Protein AF-A0A3M0GGE7-F1 (afdb_monomer_lite)

Radius of gyration: 24.26 Å; chains: 1; bounding box: 62×68×58 Å

pLDDT: mean 72.98, std 16.54, range [37.0, 95.44]

Secondary structure (DSSP, 8-state):
-------------------------S--------TT-SS-PPP---HHHHHHTT-B-PPPSGGGT--B------EESSSB--EEEB-SSB--EE--EESSSB-----B-SSB------EESSS-B----B--TTSB-EEE--EESTT--EEEEE--TTSSEEE--EETTS--EEEEE--

Sequence (179 aa):
MIKIFMMVNMFLICSAVKAQTYIETETDEEQAVDASSSNGSPLSVNQIDLINLGFDLSPNPINQTLVGNKIFLTQIGEGNLLAVATQTNASEINLRQNGNENFANLQYRAKTAYTDIEQNGNRNTVFDLVNRPQLDVSLELQQNGDGLNFQRIGANNLTKSLKFNQGASTPTLIVRSVN

Structure (mmCIF, N/CA/C/O backbone):
data_AF-A0A3M0GGE7-F1
#
_entry.id   AF-A0A3M0GGE7-F1
#
loop_
_atom_site.group_PDB
_atom_site.id
_atom_site.type_symbol
_atom_site.label_atom_id
_atom_site.label_alt_id
_atom_site.label_comp_id
_atom_site.label_asym_id
_atom_site.label_entity_id
_atom_site.label_seq_id
_atom_site.pdbx_PDB_ins_code
_atom_site.Cartn_x
_atom_site.Cartn_y
_atom_site.Cartn_z
_atom_site.occupancy
_atom_site.B_iso_or_equiv
_atom_site.auth_seq_id
_atom_site.auth_comp_id
_atom_site.auth_asym_id
_atom_site.auth_atom_id
_atom_site.pdbx_PDB_model_num
ATOM 1 N N . MET A 1 1 ? 37.855 -36.056 -45.123 1.00 44.50 1 MET A N 1
ATOM 2 C CA . MET A 1 1 ? 38.720 -36.435 -43.984 1.00 44.50 1 MET A CA 1
ATOM 3 C C . MET A 1 1 ? 39.953 -35.541 -44.001 1.00 44.50 1 MET A C 1
ATOM 5 O O . MET A 1 1 ? 40.799 -35.775 -44.845 1.00 44.50 1 MET A O 1
ATOM 9 N N . ILE A 1 2 ? 40.025 -34.519 -43.139 1.00 40.97 2 ILE A N 1
ATOM 10 C CA . ILE A 1 2 ? 41.257 -33.867 -42.639 1.00 40.97 2 ILE A CA 1
ATOM 11 C C . ILE A 1 2 ? 40.837 -32.777 -41.632 1.00 40.97 2 ILE A C 1
ATOM 13 O O . ILE A 1 2 ? 39.990 -31.951 -41.946 1.00 40.97 2 ILE A O 1
ATOM 17 N N . LYS A 1 3 ? 41.395 -32.870 -40.416 1.00 40.59 3 LYS A N 1
ATOM 18 C CA . LYS A 1 3 ? 41.720 -31.814 -39.430 1.00 40.59 3 LYS A CA 1
ATOM 19 C C . LYS A 1 3 ? 40.893 -30.513 -39.552 1.00 40.59 3 LYS A C 1
ATOM 21 O O . LYS A 1 3 ? 41.135 -29.717 -40.447 1.00 40.59 3 LYS A O 1
ATOM 26 N N . ILE A 1 4 ? 39.900 -30.249 -38.696 1.00 51.59 4 ILE A N 1
ATOM 27 C CA . ILE A 1 4 ? 40.077 -29.880 -37.271 1.00 51.59 4 ILE A CA 1
ATOM 28 C C . ILE A 1 4 ? 41.296 -28.967 -37.098 1.00 51.59 4 ILE A C 1
ATOM 30 O O . ILE A 1 4 ? 42.426 -29.444 -37.016 1.00 51.59 4 ILE A O 1
ATOM 34 N N . PHE A 1 5 ? 41.045 -27.662 -37.016 1.00 45.53 5 PHE A N 1
ATOM 35 C CA . PHE A 1 5 ? 42.046 -26.647 -36.713 1.00 45.53 5 PHE A CA 1
ATOM 36 C C . PHE A 1 5 ? 41.522 -25.762 -35.575 1.00 45.53 5 PHE A C 1
ATOM 38 O O . PHE A 1 5 ? 40.455 -25.173 -35.709 1.00 45.53 5 PHE A O 1
ATOM 45 N N . MET A 1 6 ? 42.257 -25.770 -34.457 1.00 42.72 6 MET A N 1
ATOM 46 C CA . MET A 1 6 ? 42.438 -24.700 -33.455 1.00 42.72 6 MET A CA 1
ATOM 47 C C . MET A 1 6 ? 41.302 -23.649 -33.402 1.00 42.72 6 MET A C 1
ATOM 49 O O . MET A 1 6 ? 41.198 -22.811 -34.289 1.00 42.72 6 MET A O 1
ATOM 53 N N . MET A 1 7 ? 40.384 -23.630 -32.424 1.00 46.94 7 MET A N 1
ATOM 54 C CA . MET A 1 7 ? 40.573 -23.662 -30.957 1.00 46.94 7 MET A CA 1
ATOM 55 C C . MET A 1 7 ? 41.668 -22.693 -30.476 1.00 46.94 7 MET A C 1
ATOM 57 O O . MET A 1 7 ? 42.786 -22.730 -30.970 1.00 46.94 7 MET A O 1
ATOM 61 N N . VAL A 1 8 ? 41.350 -21.896 -29.448 1.00 50.84 8 VAL A N 1
ATOM 62 C CA . VAL A 1 8 ? 42.151 -20.777 -28.903 1.00 50.84 8 VAL A CA 1
ATOM 63 C C . VAL A 1 8 ? 42.144 -19.514 -29.775 1.00 50.84 8 VAL A C 1
ATOM 65 O O . VAL A 1 8 ? 43.076 -19.239 -30.521 1.00 50.84 8 VAL A O 1
ATOM 68 N N . ASN A 1 9 ? 41.128 -18.670 -29.566 1.00 42.16 9 ASN A N 1
ATOM 69 C CA . ASN A 1 9 ? 41.342 -17.217 -29.521 1.00 42.16 9 ASN A CA 1
ATOM 70 C C . ASN A 1 9 ? 40.368 -16.522 -28.545 1.00 42.16 9 ASN A C 1
ATOM 72 O O . ASN A 1 9 ? 39.696 -15.547 -28.863 1.00 42.16 9 ASN A O 1
ATOM 76 N N . MET A 1 10 ? 40.253 -17.084 -27.336 1.00 50.25 10 MET A N 1
ATOM 77 C CA . MET A 1 10 ? 39.522 -16.486 -26.215 1.00 50.25 10 MET A CA 1
ATOM 78 C C . MET A 1 10 ? 40.494 -15.608 -25.416 1.00 50.25 10 MET A C 1
ATOM 80 O O . MET A 1 10 ? 40.970 -16.018 -24.360 1.00 50.25 10 MET A O 1
ATOM 84 N N . PHE A 1 11 ? 40.842 -14.429 -25.940 1.00 43.81 11 PHE A N 1
ATOM 85 C CA . PHE A 1 11 ? 41.723 -13.495 -25.236 1.00 43.81 11 PHE A CA 1
ATOM 86 C C . PHE A 1 11 ? 41.309 -12.029 -25.437 1.00 43.81 11 PHE A C 1
ATOM 88 O O . PHE A 1 11 ? 41.323 -11.511 -26.546 1.00 43.81 11 PHE A O 1
ATOM 95 N N . LEU A 1 12 ? 40.970 -11.384 -24.316 1.00 52.28 12 LEU A N 1
ATOM 96 C CA . LEU A 1 12 ? 40.948 -9.936 -24.075 1.00 52.28 12 LEU A CA 1
ATOM 97 C C . LEU A 1 12 ? 40.336 -9.017 -25.155 1.00 52.28 12 LEU A C 1
ATOM 99 O O . LEU A 1 12 ? 41.046 -8.393 -25.938 1.00 52.28 12 LEU A O 1
ATOM 103 N N . ILE A 1 13 ? 39.039 -8.732 -25.004 1.00 50.72 13 ILE A N 1
ATOM 104 C CA . ILE A 1 13 ? 38.532 -7.362 -25.198 1.00 50.72 13 ILE A CA 1
ATOM 105 C C . ILE A 1 13 ? 37.925 -6.886 -23.873 1.00 50.72 13 ILE A C 1
ATOM 107 O O . ILE A 1 13 ? 36.711 -6.854 -23.690 1.00 50.72 13 ILE A O 1
ATOM 111 N N . CYS A 1 14 ? 38.787 -6.520 -22.921 1.00 50.09 14 CYS A N 1
ATOM 112 C CA . CYS A 1 14 ? 38.356 -5.710 -21.785 1.00 50.09 14 CYS A CA 1
ATOM 113 C C . CYS A 1 14 ? 38.080 -4.290 -22.289 1.00 50.09 14 CYS A C 1
ATOM 115 O O . CYS A 1 14 ? 39.000 -3.481 -22.413 1.00 50.09 14 CYS A O 1
ATOM 117 N N . SER A 1 15 ? 36.816 -3.979 -22.571 1.00 51.78 15 SER A N 1
ATOM 118 C CA . SER A 1 15 ? 36.361 -2.603 -22.761 1.00 51.78 15 SER A CA 1
ATOM 119 C C . SER A 1 15 ? 36.529 -1.842 -21.444 1.00 51.78 15 SER A C 1
ATOM 121 O O . SER A 1 15 ? 35.666 -1.897 -20.567 1.00 51.78 15 SER A O 1
ATOM 123 N N . ALA A 1 16 ? 37.672 -1.173 -21.284 1.00 55.66 16 ALA A N 1
ATOM 124 C CA . ALA A 1 16 ? 37.976 -0.363 -20.114 1.00 55.66 16 ALA A CA 1
ATOM 125 C C . ALA A 1 16 ? 37.010 0.829 -20.046 1.00 55.66 16 ALA A C 1
ATOM 127 O O . ALA A 1 16 ? 37.228 1.858 -20.690 1.00 55.66 16 ALA A O 1
ATOM 128 N N . VAL A 1 17 ? 35.928 0.672 -19.278 1.00 50.28 17 VAL A N 1
ATOM 129 C CA . VAL A 1 17 ? 34.950 1.731 -19.024 1.00 50.28 17 VAL A CA 1
ATOM 130 C C . VAL A 1 17 ? 35.659 2.862 -18.288 1.00 50.28 17 VAL A C 1
ATOM 132 O O . VAL A 1 17 ? 35.941 2.771 -17.093 1.00 50.28 17 VAL A O 1
ATOM 135 N N . LYS A 1 18 ? 35.967 3.940 -19.011 1.00 51.66 18 LYS A N 1
ATOM 136 C CA . LYS A 1 18 ? 36.426 5.185 -18.402 1.00 51.66 18 LYS A CA 1
ATOM 137 C C . LYS A 1 18 ? 35.242 5.835 -17.700 1.00 51.66 18 LYS A C 1
ATOM 139 O O . LYS A 1 18 ? 34.469 6.547 -18.332 1.00 51.66 18 LYS A O 1
ATOM 144 N N . ALA A 1 19 ? 35.123 5.605 -16.396 1.00 45.59 19 ALA A N 1
ATOM 145 C CA . ALA A 1 19 ? 34.314 6.462 -15.546 1.00 45.59 19 ALA A CA 1
ATOM 146 C C . ALA A 1 19 ? 34.871 7.892 -15.644 1.00 45.59 19 ALA A C 1
ATOM 148 O O . ALA A 1 19 ? 35.986 8.164 -15.196 1.00 45.59 19 ALA A O 1
ATOM 149 N N . GLN A 1 20 ? 34.121 8.789 -16.282 1.00 43.66 20 GLN A N 1
ATOM 150 C CA . GLN A 1 20 ? 34.377 10.220 -16.214 1.00 43.66 20 GLN A CA 1
ATOM 151 C C . GLN A 1 20 ? 33.587 10.768 -15.031 1.00 43.66 20 GLN A C 1
ATOM 153 O O . GLN A 1 20 ? 32.363 10.847 -15.088 1.00 43.66 20 GLN A O 1
ATOM 158 N N . THR A 1 21 ? 34.284 11.147 -13.962 1.00 46.09 21 THR A N 1
ATOM 159 C CA . THR A 1 21 ? 33.690 12.006 -12.937 1.00 46.09 21 THR A CA 1
ATOM 160 C C . THR A 1 21 ? 33.475 13.377 -13.564 1.00 46.09 21 THR A C 1
ATOM 162 O O . THR A 1 21 ? 34.444 14.059 -13.902 1.00 46.09 21 THR A O 1
ATOM 165 N N . TYR A 1 22 ? 32.215 13.758 -13.757 1.00 47.62 22 TYR A N 1
ATOM 166 C CA . TYR A 1 22 ? 31.858 15.129 -14.101 1.00 47.62 22 TYR A CA 1
ATOM 167 C C . TYR A 1 22 ? 32.243 16.046 -12.933 1.00 47.62 22 TYR A C 1
ATOM 169 O O . TYR A 1 22 ? 32.034 15.692 -11.773 1.00 47.62 22 TYR A O 1
ATOM 177 N N . ILE A 1 23 ? 32.841 17.195 -13.241 1.00 50.47 23 ILE A N 1
ATOM 178 C CA . ILE A 1 23 ? 33.086 18.262 -12.272 1.00 50.47 23 ILE A CA 1
ATOM 179 C C . ILE A 1 23 ? 32.094 19.361 -12.622 1.00 50.47 23 ILE A C 1
ATOM 181 O O . ILE A 1 23 ? 32.175 19.923 -13.714 1.00 50.47 23 ILE A O 1
ATOM 185 N N . GLU A 1 24 ? 31.172 19.650 -11.710 1.00 47.75 24 GLU A N 1
ATOM 186 C CA . GLU A 1 24 ? 30.269 20.7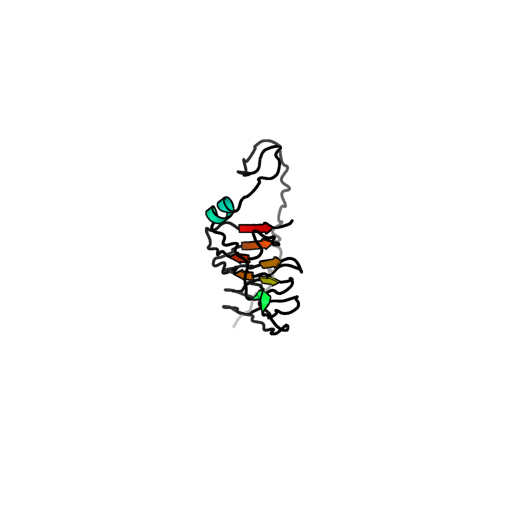88 -11.842 1.00 47.75 24 GLU A CA 1
ATOM 187 C C . GLU A 1 24 ? 31.074 22.089 -11.774 1.00 47.75 24 GLU A C 1
ATOM 189 O O . GLU A 1 24 ? 31.716 22.404 -10.772 1.00 47.75 24 GLU A O 1
ATOM 194 N N . THR A 1 25 ? 31.039 22.855 -12.861 1.00 44.81 25 THR A N 1
ATOM 195 C CA . THR A 1 25 ? 31.285 24.295 -12.820 1.00 44.81 25 THR A CA 1
ATOM 196 C C . THR A 1 25 ? 29.946 24.988 -12.610 1.00 44.81 25 THR A C 1
ATOM 198 O O . THR A 1 25 ? 29.079 24.890 -13.477 1.00 44.81 25 THR A O 1
ATOM 201 N N . GLU A 1 26 ? 29.782 25.683 -11.484 1.00 55.03 26 GLU A N 1
ATOM 202 C CA . GLU A 1 26 ? 28.573 26.449 -11.155 1.00 55.03 26 GLU A CA 1
ATOM 203 C C . GLU A 1 26 ? 28.349 27.630 -12.122 1.00 55.03 26 GLU A C 1
ATOM 205 O O . GLU A 1 26 ? 28.741 28.755 -11.831 1.00 55.03 26 GLU A O 1
ATOM 210 N N . THR A 1 27 ? 27.698 27.377 -13.260 1.00 49.94 27 THR A N 1
ATOM 211 C CA . THR A 1 27 ? 26.854 28.338 -13.999 1.00 49.94 27 THR A CA 1
ATOM 212 C C . THR A 1 27 ? 26.025 27.582 -15.035 1.00 49.94 27 THR A C 1
ATOM 214 O O . THR A 1 27 ? 26.537 27.251 -16.101 1.00 49.94 27 THR A O 1
ATOM 217 N N . ASP A 1 28 ? 24.771 27.290 -14.699 1.00 41.44 28 ASP A N 1
ATOM 218 C CA . ASP A 1 28 ? 23.587 27.758 -15.438 1.00 41.44 28 ASP A CA 1
ATOM 219 C C . ASP A 1 28 ? 22.328 27.267 -14.699 1.00 41.44 28 ASP A C 1
ATOM 221 O O . ASP A 1 28 ? 22.185 26.082 -14.401 1.00 41.44 28 ASP A O 1
ATOM 225 N N . GLU A 1 29 ? 21.418 28.183 -14.351 1.00 51.25 29 GLU A N 1
ATOM 226 C CA . GLU A 1 29 ? 20.179 27.842 -13.641 1.00 51.25 29 GLU A CA 1
ATOM 227 C C . GLU A 1 29 ? 19.167 27.195 -14.601 1.00 51.25 29 GLU A C 1
ATOM 229 O O . GLU A 1 29 ? 18.346 27.879 -15.218 1.00 51.25 29 GLU A O 1
ATOM 234 N N . GLU A 1 30 ? 19.179 25.862 -14.706 1.00 42.06 30 GLU A N 1
ATOM 235 C CA . GLU A 1 30 ? 18.036 25.138 -15.268 1.00 42.06 30 GLU A CA 1
ATOM 236 C C . GLU A 1 30 ? 16.834 25.328 -14.330 1.00 42.06 30 GLU A C 1
ATOM 238 O O . GLU A 1 30 ? 16.713 24.676 -13.290 1.00 42.06 30 GLU A O 1
ATOM 243 N N . GLN A 1 31 ? 15.946 26.263 -14.686 1.00 42.62 31 GLN A N 1
ATOM 244 C CA . GLN A 1 31 ? 14.721 26.521 -13.935 1.00 42.62 31 GLN A CA 1
ATOM 245 C C . GLN A 1 31 ? 13.776 25.321 -14.016 1.00 42.62 31 GLN A C 1
ATOM 247 O O . GLN A 1 31 ? 12.869 25.256 -14.850 1.00 42.62 31 GLN A O 1
ATOM 252 N N . ALA A 1 32 ? 13.930 24.406 -13.061 1.00 37.00 32 ALA A N 1
ATOM 253 C CA . ALA A 1 32 ? 12.814 23.614 -12.586 1.00 37.00 32 ALA A CA 1
ATOM 254 C C . ALA A 1 32 ? 11.651 24.571 -12.281 1.00 37.00 32 ALA A C 1
ATOM 256 O O . ALA A 1 32 ? 11.810 25.533 -11.525 1.00 37.00 32 ALA A O 1
ATOM 257 N N . VAL A 1 33 ? 10.474 24.307 -12.857 1.00 42.78 33 VAL A N 1
ATOM 258 C CA . VAL A 1 33 ? 9.243 25.032 -12.513 1.00 42.78 33 VAL A CA 1
ATOM 259 C C . VAL A 1 33 ? 8.772 24.534 -11.147 1.00 42.78 33 VAL A C 1
ATOM 261 O O . VAL A 1 33 ? 7.812 23.773 -11.019 1.00 42.78 33 VAL A O 1
ATOM 264 N N . ASP A 1 34 ? 9.505 24.940 -10.114 1.00 38.22 34 ASP A N 1
ATOM 265 C CA . ASP A 1 34 ? 9.126 24.745 -8.730 1.00 38.22 34 ASP A CA 1
ATOM 266 C C . ASP A 1 34 ? 7.917 25.635 -8.433 1.00 38.22 34 ASP A C 1
ATOM 268 O O . ASP A 1 34 ? 8.030 26.835 -8.170 1.00 38.22 34 ASP A O 1
ATOM 272 N N . ALA A 1 35 ? 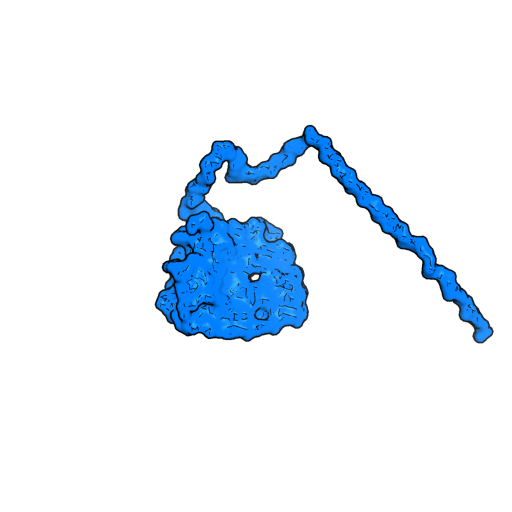6.738 25.011 -8.438 1.00 47.50 35 ALA A N 1
ATOM 273 C CA . ALA A 1 35 ? 5.473 25.603 -8.018 1.00 47.50 35 ALA A CA 1
ATOM 274 C C . ALA A 1 35 ? 5.413 25.891 -6.495 1.00 47.50 35 ALA A C 1
ATOM 276 O O . ALA A 1 35 ? 4.338 25.903 -5.893 1.00 47.50 35 ALA A O 1
ATOM 277 N N . SER A 1 36 ? 6.561 26.098 -5.848 1.00 47.44 36 SER A N 1
ATOM 278 C CA . SER A 1 36 ? 6.727 26.588 -4.481 1.00 47.44 36 SER A CA 1
ATOM 279 C C . SER A 1 36 ? 7.996 27.436 -4.272 1.00 47.44 36 SER A C 1
ATOM 281 O O . SER A 1 36 ? 8.323 27.720 -3.119 1.00 47.44 36 SER A O 1
ATOM 283 N N . SER A 1 37 ? 8.654 27.944 -5.331 1.00 56.22 37 SER A N 1
ATOM 284 C CA . SER A 1 37 ? 9.777 28.889 -5.176 1.00 56.22 37 SER A CA 1
ATOM 285 C C . SER A 1 37 ? 9.312 30.277 -4.707 1.00 56.22 37 SER A C 1
ATOM 287 O O . SER A 1 37 ? 9.103 31.228 -5.460 1.00 56.22 37 SER A O 1
ATOM 289 N N . SER A 1 38 ? 9.139 30.377 -3.395 1.00 41.22 38 SER A N 1
ATOM 290 C CA . SER A 1 38 ? 9.166 31.606 -2.614 1.00 41.22 38 SER A CA 1
ATOM 291 C C . SER A 1 38 ? 9.724 31.263 -1.231 1.00 41.22 38 SER A C 1
ATOM 293 O O . SER A 1 38 ? 9.668 30.109 -0.808 1.00 41.22 38 SER A O 1
ATOM 295 N N . ASN A 1 39 ? 10.234 32.250 -0.488 1.00 54.00 39 ASN A N 1
ATOM 296 C CA . ASN A 1 39 ? 10.636 32.068 0.917 1.00 54.00 39 ASN A CA 1
ATOM 297 C C . ASN A 1 39 ? 9.382 31.972 1.811 1.00 54.00 39 ASN A C 1
ATOM 299 O O . ASN A 1 39 ? 9.097 32.861 2.614 1.00 54.00 39 ASN A O 1
ATOM 303 N N . GLY A 1 40 ? 8.561 30.953 1.554 1.00 41.12 40 GLY A N 1
ATOM 304 C CA . GLY A 1 40 ? 7.116 31.020 1.711 1.00 41.12 40 GLY A CA 1
ATOM 305 C C . GLY A 1 40 ? 6.544 29.984 2.665 1.00 41.12 40 GLY A C 1
ATOM 306 O O . GLY A 1 40 ? 6.979 28.836 2.736 1.00 41.12 40 GLY A O 1
ATOM 307 N N . SER A 1 41 ? 5.512 30.405 3.391 1.00 44.03 41 SER A N 1
ATOM 308 C CA . SER A 1 41 ? 4.642 29.499 4.138 1.00 44.03 41 SER A CA 1
ATOM 309 C C . SER A 1 41 ? 4.006 28.472 3.188 1.00 44.03 41 SER A C 1
ATOM 311 O O . SER A 1 41 ? 3.679 28.836 2.057 1.00 44.03 41 SER A O 1
ATOM 313 N N . PRO A 1 42 ? 3.799 27.212 3.620 1.00 54.03 42 PRO A N 1
ATOM 314 C CA . PRO A 1 42 ? 3.253 26.171 2.755 1.00 54.03 42 PRO A CA 1
ATOM 315 C C . PRO A 1 42 ? 1.906 26.593 2.160 1.00 54.03 42 PRO A C 1
ATOM 317 O O . PRO A 1 42 ? 1.031 27.084 2.878 1.00 54.03 42 PRO A O 1
ATOM 320 N N . LEU A 1 43 ? 1.744 26.382 0.849 1.00 56.75 43 LEU A N 1
ATOM 321 C CA . LEU A 1 43 ? 0.506 26.684 0.135 1.00 56.75 43 LEU A CA 1
ATOM 322 C C . LEU A 1 43 ? -0.676 25.985 0.816 1.00 56.75 43 LEU A C 1
ATOM 324 O O . LEU A 1 43 ? -0.692 24.763 0.974 1.00 56.75 43 LEU A O 1
ATOM 328 N N . SER A 1 44 ? -1.680 26.771 1.207 1.00 62.50 44 SER A N 1
ATOM 329 C CA . SER A 1 44 ? -2.904 26.280 1.842 1.00 62.50 44 SER A CA 1
ATOM 330 C C . SER A 1 44 ? -3.832 25.642 0.802 1.00 62.50 44 SER A C 1
ATOM 332 O O . SER A 1 44 ? -4.886 26.198 0.489 1.00 62.50 44 SER A O 1
ATOM 334 N N . VAL A 1 45 ? -3.430 24.477 0.282 1.00 65.62 45 VAL A N 1
ATOM 335 C CA . VAL A 1 45 ? -4.219 23.659 -0.650 1.00 65.62 45 VAL A CA 1
ATOM 336 C C . VAL A 1 45 ? -5.606 23.424 -0.059 1.00 65.62 45 VAL A C 1
ATOM 338 O O . VAL A 1 45 ? -5.759 22.761 0.971 1.00 65.62 45 VAL A O 1
ATOM 341 N N . ASN A 1 46 ? -6.618 23.994 -0.703 1.00 71.44 46 ASN A N 1
ATOM 342 C CA . ASN A 1 46 ? -8.002 23.892 -0.277 1.00 71.44 46 ASN A CA 1
ATOM 343 C C . ASN A 1 46 ? -8.741 22.800 -1.076 1.00 71.44 46 ASN A C 1
ATOM 345 O O . ASN A 1 46 ? -8.214 22.205 -2.017 1.00 71.44 46 ASN A O 1
ATOM 349 N N . GLN A 1 47 ? -9.982 22.506 -0.684 1.00 71.81 47 GLN A N 1
ATOM 350 C CA . GLN A 1 47 ? -10.767 21.435 -1.300 1.00 71.81 47 GLN A CA 1
ATOM 351 C C . GLN A 1 47 ? -11.073 21.683 -2.789 1.00 71.81 47 GLN A C 1
ATOM 353 O O . GLN A 1 47 ? -11.123 20.729 -3.560 1.00 71.81 47 GLN A O 1
ATOM 358 N N . ILE A 1 48 ? -11.239 22.942 -3.204 1.00 75.56 48 ILE A N 1
ATOM 359 C CA . ILE A 1 48 ? -11.498 23.329 -4.598 1.00 75.56 48 ILE A CA 1
ATOM 360 C C . ILE A 1 48 ? -10.253 23.069 -5.460 1.00 75.56 48 ILE A C 1
ATO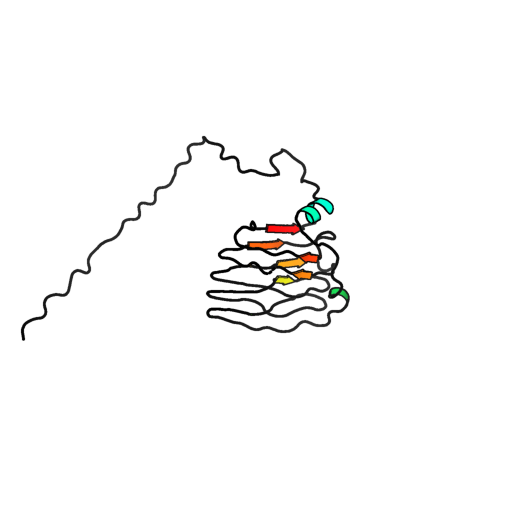M 362 O O . ILE A 1 48 ? -10.387 22.596 -6.584 1.00 75.56 48 ILE A O 1
ATOM 366 N N . ASP A 1 49 ? -9.047 23.289 -4.930 1.00 79.44 49 ASP A N 1
ATOM 367 C CA . ASP A 1 49 ? -7.792 23.071 -5.666 1.00 79.44 49 ASP A CA 1
ATOM 368 C C . ASP A 1 49 ? -7.593 21.584 -6.001 1.00 79.44 49 ASP A C 1
ATOM 370 O O . ASP A 1 49 ? -7.281 21.227 -7.135 1.00 79.44 49 ASP A O 1
ATOM 374 N N . LEU A 1 50 ? -7.842 20.699 -5.029 1.00 78.19 50 LEU A N 1
ATOM 375 C CA . LEU A 1 50 ? -7.788 19.246 -5.228 1.00 78.19 50 LEU A CA 1
ATOM 376 C C . LEU A 1 50 ? -8.902 18.750 -6.165 1.00 78.19 50 LEU A C 1
ATOM 378 O O . LEU A 1 50 ? -8.660 17.870 -6.988 1.00 78.19 50 LEU A O 1
ATOM 382 N N . ILE A 1 51 ? -10.100 19.339 -6.101 1.00 75.12 51 ILE A N 1
ATOM 383 C CA . ILE A 1 51 ? -11.187 19.043 -7.049 1.00 75.12 51 ILE A CA 1
ATOM 384 C C . ILE A 1 51 ? -10.801 19.468 -8.476 1.00 75.12 51 ILE A C 1
ATOM 386 O O . ILE A 1 51 ? -11.017 18.705 -9.415 1.00 75.12 51 ILE A O 1
ATOM 390 N N . ASN A 1 52 ? -10.156 20.627 -8.647 1.00 78.69 52 ASN A N 1
ATOM 391 C CA . ASN A 1 52 ? -9.649 21.095 -9.943 1.00 78.69 52 ASN A CA 1
ATOM 392 C C . ASN A 1 52 ? -8.505 20.216 -10.493 1.00 78.69 52 ASN A C 1
ATOM 394 O O . ASN A 1 52 ? -8.315 20.154 -11.705 1.00 78.69 52 ASN A O 1
ATOM 398 N N . LEU A 1 53 ? -7.777 19.508 -9.621 1.00 75.00 53 LEU A N 1
ATOM 399 C CA . LEU A 1 53 ? -6.799 18.471 -9.981 1.00 75.00 53 LEU A CA 1
ATOM 400 C C . LEU A 1 53 ? -7.423 17.072 -10.187 1.00 75.00 53 LEU A C 1
ATOM 402 O O . LEU A 1 53 ? -6.707 16.136 -10.539 1.00 75.00 53 LEU A O 1
ATOM 406 N N . GLY A 1 54 ? -8.739 16.917 -10.002 1.00 72.69 54 GLY A N 1
ATOM 407 C CA . GLY A 1 54 ? -9.480 15.684 -10.291 1.00 72.69 54 GLY A CA 1
ATOM 408 C C . GLY A 1 54 ? -9.628 14.691 -9.131 1.00 72.69 54 GLY A C 1
ATOM 409 O O . GLY A 1 54 ? -9.962 13.533 -9.379 1.00 72.69 54 GLY A O 1
ATOM 410 N N . PHE A 1 55 ? -9.399 15.102 -7.880 1.00 78.69 55 PHE A N 1
ATOM 411 C CA . PHE A 1 55 ? -9.556 14.233 -6.708 1.00 78.69 55 PHE A CA 1
ATOM 412 C C . PHE A 1 55 ? -10.993 14.220 -6.140 1.00 78.69 55 PHE A C 1
ATOM 414 O O . PHE A 1 55 ? -11.551 15.278 -5.847 1.00 78.69 55 PHE A O 1
ATOM 421 N N . ASP A 1 56 ? -11.545 13.028 -5.864 1.00 79.25 56 ASP A N 1
ATOM 422 C CA . ASP A 1 56 ? -12.649 12.841 -4.898 1.00 79.25 56 ASP A CA 1
ATOM 423 C C . ASP A 1 56 ? -12.088 12.434 -3.527 1.00 79.25 56 ASP A C 1
ATOM 425 O O . ASP A 1 56 ? -11.119 11.680 -3.420 1.00 79.25 56 ASP A O 1
ATOM 429 N N . LEU A 1 57 ? -12.705 12.998 -2.494 1.00 79.25 57 LEU A N 1
ATOM 430 C CA . LEU A 1 57 ? -12.193 13.218 -1.146 1.00 79.25 57 LEU A CA 1
ATOM 431 C C . LEU A 1 57 ? -13.214 12.818 -0.057 1.00 79.25 57 LEU A C 1
ATOM 433 O O . LEU A 1 57 ? -12.939 12.917 1.143 1.00 79.25 57 LEU A O 1
ATOM 437 N N . SER A 1 58 ? -14.421 1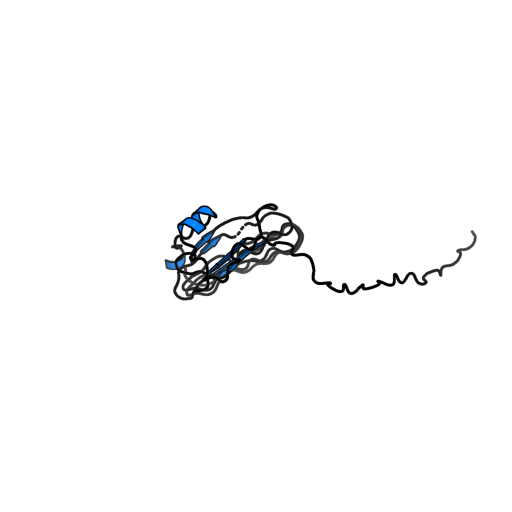2.403 -0.461 1.00 84.06 58 SER A N 1
ATOM 438 C CA . SER A 1 58 ? -15.549 12.125 0.435 1.00 84.06 58 SER A CA 1
ATOM 439 C C . SER A 1 58 ? -15.384 10.806 1.230 1.00 84.06 58 SER A C 1
ATOM 441 O O . SER A 1 58 ? -14.807 9.846 0.721 1.00 84.06 58 SER A O 1
ATOM 443 N N . PRO A 1 59 ? -15.826 10.706 2.504 1.00 85.69 59 PRO A N 1
ATOM 444 C CA . PRO A 1 59 ? -15.463 9.578 3.378 1.00 85.69 59 PRO A CA 1
ATOM 445 C C . PRO A 1 59 ? -16.142 8.258 2.975 1.00 85.69 59 PRO A C 1
ATOM 447 O O . PRO A 1 59 ? -17.356 8.232 2.779 1.00 85.69 59 PRO A O 1
ATOM 450 N N . ASN A 1 60 ? -15.396 7.150 2.916 1.00 84.56 60 ASN A N 1
ATOM 451 C CA . ASN A 1 60 ? -15.946 5.859 2.494 1.00 84.56 60 ASN A CA 1
ATOM 452 C C . ASN A 1 60 ? -16.737 5.150 3.627 1.00 84.56 60 ASN A C 1
ATOM 454 O O . ASN A 1 60 ? -16.247 5.057 4.758 1.00 84.56 60 ASN A O 1
ATOM 458 N N . PRO A 1 61 ? -17.959 4.639 3.355 1.00 81.00 61 PRO A N 1
ATOM 459 C CA . PRO A 1 61 ? -18.809 3.982 4.351 1.00 81.00 61 PRO A CA 1
ATOM 460 C C . PRO A 1 61 ? -18.529 2.486 4.604 1.00 81.00 61 PRO A C 1
ATOM 462 O O . PRO A 1 61 ? -18.974 1.987 5.639 1.00 81.00 61 PRO A O 1
ATOM 465 N N . ILE A 1 62 ? -17.789 1.765 3.741 1.00 84.12 62 ILE A N 1
ATOM 466 C CA . ILE A 1 62 ? -17.378 0.344 3.946 1.00 84.12 62 ILE A CA 1
ATOM 467 C C . ILE A 1 62 ? -16.754 0.158 5.341 1.00 84.12 62 ILE A C 1
ATOM 469 O O . ILE A 1 62 ? -16.906 -0.841 6.042 1.00 84.12 62 ILE A O 1
ATOM 473 N N . ASN A 1 63 ? -16.067 1.200 5.765 1.00 82.81 63 ASN A N 1
ATOM 474 C CA . ASN A 1 63 ? -15.289 1.305 6.976 1.00 82.81 63 ASN A CA 1
ATOM 475 C C . ASN A 1 63 ? -16.141 1.356 8.260 1.00 82.81 63 ASN A C 1
ATOM 477 O O . ASN A 1 63 ? -15.631 1.154 9.361 1.00 82.81 63 ASN A O 1
ATOM 481 N N . GLN A 1 64 ? -17.455 1.542 8.172 1.00 88.88 64 GLN A N 1
ATOM 482 C CA . GLN A 1 64 ? -18.321 1.391 9.345 1.00 88.88 64 GLN A CA 1
ATOM 483 C C . GLN A 1 64 ? -18.806 -0.055 9.554 1.00 88.88 64 GLN A C 1
ATOM 485 O O . GLN A 1 64 ? -19.377 -0.337 10.605 1.00 88.88 64 GLN A O 1
ATOM 490 N N . THR A 1 65 ? -18.573 -0.970 8.600 1.00 79.00 65 THR A N 1
ATOM 491 C CA . THR A 1 65 ? -19.258 -2.279 8.547 1.00 79.00 65 THR A CA 1
ATOM 492 C C . THR A 1 65 ? -18.359 -3.508 8.364 1.00 79.00 65 THR A C 1
ATOM 494 O O . THR A 1 65 ? -18.849 -4.629 8.498 1.00 79.00 65 THR A O 1
ATOM 497 N N . LEU A 1 66 ? -17.062 -3.343 8.080 1.00 86.19 66 LEU A N 1
ATOM 498 C CA . LEU A 1 66 ? -16.108 -4.458 7.976 1.00 86.19 66 LEU A CA 1
ATOM 499 C C . LEU A 1 66 ? -16.070 -5.311 9.272 1.00 86.19 66 LEU A C 1
ATOM 501 O O . LEU A 1 66 ? -16.094 -4.768 10.378 1.00 86.19 66 LEU A O 1
ATOM 505 N N . VAL A 1 67 ? -15.939 -6.645 9.139 1.00 86.69 67 VAL A N 1
ATOM 506 C CA . VAL A 1 67 ? -15.710 -7.597 10.257 1.00 86.69 67 VAL A CA 1
ATOM 507 C C . VAL A 1 67 ? -14.651 -8.662 9.898 1.00 86.69 67 VAL A C 1
ATOM 509 O O . VAL A 1 67 ? -14.846 -9.446 8.965 1.00 86.69 67 VAL A O 1
ATOM 512 N N . GLY A 1 68 ? -13.565 -8.737 10.681 1.00 88.44 68 GLY A N 1
ATOM 513 C CA . GLY A 1 68 ? -12.436 -9.661 10.479 1.00 88.44 68 GLY A CA 1
ATOM 514 C C . GLY A 1 68 ? -11.479 -9.277 9.338 1.00 88.44 68 GLY A C 1
ATOM 515 O O . GLY A 1 68 ? -11.728 -8.317 8.618 1.00 88.44 68 GLY A O 1
ATOM 516 N N . ASN A 1 69 ? -10.394 -10.045 9.187 1.00 91.62 69 ASN A N 1
ATOM 517 C CA . ASN A 1 69 ? -9.302 -9.858 8.216 1.00 91.62 69 ASN A CA 1
ATOM 518 C C . ASN A 1 69 ? -9.094 -11.187 7.421 1.00 91.62 69 ASN A C 1
ATOM 520 O O . ASN A 1 69 ? -9.302 -12.248 8.021 1.00 91.62 69 ASN A O 1
ATOM 524 N N . LYS A 1 70 ? -8.835 -11.190 6.092 1.00 83.94 70 LYS A N 1
ATOM 525 C CA . LYS A 1 70 ? -8.936 -12.387 5.209 1.00 83.94 70 LYS A CA 1
ATOM 526 C C . LYS A 1 70 ? -8.007 -12.385 3.974 1.00 83.94 70 LYS A C 1
ATOM 528 O O . LYS A 1 70 ? -7.566 -11.342 3.574 1.00 83.94 70 LYS A O 1
ATOM 533 N N . ILE A 1 71 ? -7.874 -13.536 3.290 1.00 82.12 71 ILE A N 1
ATOM 534 C CA . ILE A 1 71 ? -7.372 -13.756 1.899 1.00 82.12 71 ILE A CA 1
ATOM 535 C C . ILE A 1 71 ? -5.873 -13.429 1.643 1.00 82.12 71 ILE A C 1
ATOM 537 O O . ILE A 1 71 ? -5.351 -12.434 2.104 1.00 82.12 71 ILE A O 1
ATOM 541 N N . PHE A 1 72 ? -5.183 -14.282 0.871 1.00 87.44 72 PHE A N 1
ATOM 542 C CA . PHE A 1 72 ? -3.845 -14.094 0.272 1.00 87.44 72 PHE A CA 1
ATOM 543 C C . PHE A 1 72 ? -3.797 -14.889 -1.066 1.00 87.44 72 PHE A C 1
ATOM 545 O O . PHE A 1 72 ? -4.645 -15.761 -1.260 1.00 87.44 72 PHE A O 1
ATOM 552 N N . LEU A 1 73 ? -2.856 -14.630 -1.991 1.00 87.88 73 LEU A N 1
ATOM 553 C CA . LEU A 1 73 ? -2.731 -15.278 -3.331 1.00 87.88 73 LEU A CA 1
ATOM 554 C C . LEU A 1 73 ? -1.247 -15.091 -3.838 1.00 87.88 73 LEU A C 1
ATOM 556 O O . LEU A 1 73 ? -0.460 -14.535 -3.074 1.00 87.88 73 LEU A O 1
ATOM 560 N N . THR A 1 74 ? -0.810 -15.507 -5.050 1.00 89.25 74 THR A N 1
ATOM 561 C CA . THR A 1 74 ? 0.393 -14.966 -5.791 1.00 89.25 74 THR A CA 1
ATOM 562 C C . THR A 1 74 ? 0.375 -15.324 -7.290 1.00 89.25 74 THR A C 1
ATOM 564 O O . THR A 1 74 ? -0.125 -16.396 -7.619 1.00 89.25 74 THR A O 1
ATOM 567 N N . GLN A 1 75 ? 0.919 -14.481 -8.193 1.00 80.56 75 GLN A N 1
ATOM 568 C CA . GLN A 1 75 ? 1.173 -14.829 -9.612 1.00 80.56 75 GLN A CA 1
ATOM 569 C C . GLN A 1 75 ? 2.545 -14.330 -10.123 1.00 80.56 75 GLN A C 1
ATOM 571 O O . GLN A 1 75 ? 3.069 -13.322 -9.644 1.00 80.56 75 GLN A O 1
ATOM 576 N N . ILE A 1 76 ? 3.125 -15.094 -11.060 1.00 87.75 76 ILE A N 1
ATOM 577 C CA . ILE A 1 76 ? 4.438 -14.895 -11.702 1.00 87.75 76 ILE A CA 1
ATOM 578 C C . ILE A 1 76 ? 4.321 -15.364 -13.165 1.00 87.75 76 ILE A C 1
ATOM 580 O O . ILE A 1 76 ? 3.853 -16.482 -13.398 1.00 87.75 76 ILE A O 1
ATOM 584 N N . GLY A 1 77 ? 4.779 -14.567 -14.134 1.00 89.94 77 GLY A N 1
ATOM 585 C CA . GLY A 1 77 ? 4.678 -14.863 -15.571 1.00 89.94 77 GLY A CA 1
ATOM 586 C C . GLY A 1 77 ? 4.620 -13.591 -16.421 1.00 89.94 77 GLY A C 1
ATOM 587 O O . GLY A 1 77 ? 5.077 -12.541 -15.985 1.00 89.94 77 GLY A O 1
ATOM 588 N N . GLU A 1 78 ? 4.033 -13.656 -17.616 1.00 77.88 78 GLU A N 1
ATOM 589 C CA . GLU A 1 78 ? 3.398 -12.462 -18.198 1.00 77.88 78 GLU A CA 1
ATOM 590 C C . GLU A 1 78 ? 1.921 -12.424 -17.769 1.00 77.88 78 GLU A C 1
ATOM 592 O O . GLU A 1 78 ? 1.333 -13.482 -17.529 1.00 77.88 78 GLU A O 1
ATOM 597 N N . GLY A 1 79 ? 1.312 -11.239 -17.689 1.00 64.50 79 GLY A N 1
ATOM 598 C CA . GLY A 1 79 ? -0.114 -11.091 -17.367 1.00 64.50 79 GLY A CA 1
ATOM 599 C C . GLY A 1 79 ? -0.433 -11.406 -15.905 1.00 64.50 79 GLY A C 1
ATOM 600 O O . GLY A 1 79 ? -1.377 -12.137 -15.602 1.00 64.50 79 GLY A O 1
ATOM 601 N N . ASN A 1 80 ? 0.379 -10.886 -14.992 1.00 75.06 80 ASN A N 1
ATOM 602 C CA . ASN A 1 80 ? 0.262 -11.154 -13.565 1.00 75.06 80 ASN A CA 1
ATOM 603 C C . ASN A 1 80 ? -0.962 -10.447 -12.973 1.00 75.06 80 ASN A C 1
ATOM 605 O O . ASN A 1 80 ? -1.166 -9.280 -13.290 1.00 75.06 80 ASN A O 1
ATOM 609 N N . LEU A 1 81 ? -1.710 -11.143 -12.098 1.00 74.75 81 LEU A N 1
ATOM 610 C CA . LEU A 1 81 ? -2.797 -10.674 -11.214 1.00 74.75 81 LEU A CA 1
ATOM 611 C C . LEU A 1 81 ? -2.592 -11.182 -9.752 1.00 74.75 81 LEU A C 1
ATOM 613 O O . LEU A 1 81 ? -1.906 -12.163 -9.526 1.00 74.75 81 LEU A O 1
ATOM 617 N N . LEU A 1 82 ? -3.131 -10.535 -8.713 1.00 83.12 82 LEU A N 1
ATOM 618 C CA . LEU A 1 82 ? -3.041 -10.885 -7.265 1.00 83.12 82 LEU A CA 1
ATOM 619 C C . LEU A 1 82 ? -3.949 -9.881 -6.476 1.00 83.12 82 LEU A C 1
ATOM 621 O O . LEU A 1 82 ? -4.177 -8.846 -7.078 1.00 83.12 82 LEU A O 1
ATOM 625 N N . ALA A 1 83 ? -4.432 -10.042 -5.212 1.00 75.62 83 ALA A N 1
ATOM 626 C CA . ALA A 1 83 ? -5.247 -8.994 -4.503 1.00 75.62 83 ALA A CA 1
ATOM 627 C C . ALA A 1 83 ? -5.107 -8.729 -2.946 1.00 75.62 83 ALA A C 1
ATOM 629 O O . ALA A 1 83 ? -5.537 -9.668 -2.320 1.00 75.62 83 ALA A O 1
ATOM 630 N N . VAL A 1 84 ? -4.545 -7.625 -2.304 1.00 74.81 84 VAL A N 1
ATOM 631 C CA . VAL A 1 84 ? -4.289 -7.311 -0.815 1.00 74.81 84 VAL A CA 1
ATOM 632 C C . VAL A 1 84 ? -5.439 -6.509 -0.154 1.00 74.81 84 VAL A C 1
ATOM 634 O O . VAL A 1 84 ? -6.402 -6.208 -0.837 1.00 74.81 84 VAL A O 1
ATOM 637 N N . ALA A 1 85 ? -5.399 -6.223 1.158 1.00 70.00 85 ALA A N 1
ATOM 638 C CA . ALA A 1 85 ? -5.926 -5.131 2.036 1.00 70.00 85 ALA A CA 1
ATOM 639 C C . ALA A 1 85 ? -5.235 -5.320 3.431 1.00 70.00 85 ALA A C 1
ATOM 641 O O . ALA A 1 85 ? -4.670 -6.392 3.575 1.00 70.00 85 ALA A O 1
ATOM 642 N N . THR A 1 86 ? -5.301 -4.460 4.481 1.00 64.81 86 THR A N 1
ATOM 643 C CA . THR A 1 86 ? -5.230 -4.904 5.936 1.00 64.81 86 THR A CA 1
ATOM 644 C C . THR A 1 86 ? -5.275 -3.777 7.030 1.00 64.81 86 THR A C 1
ATOM 646 O O . THR A 1 86 ? -5.264 -2.582 6.743 1.00 64.81 86 THR A O 1
ATOM 649 N N . GLN A 1 87 ? -5.264 -4.218 8.300 1.00 80.06 87 GLN A N 1
ATOM 650 C CA . GLN A 1 87 ? -4.895 -3.684 9.627 1.00 80.06 87 GLN A CA 1
ATOM 651 C C . GLN A 1 87 ? -5.815 -2.696 10.349 1.00 80.06 87 GLN A C 1
ATOM 653 O O . GLN A 1 87 ? -5.784 -1.484 10.173 1.00 80.06 87 GLN A O 1
ATOM 658 N N . THR A 1 88 ? -6.629 -3.231 11.248 1.00 84.06 88 THR A N 1
ATOM 659 C CA . THR A 1 88 ? -7.935 -2.638 11.536 1.00 84.06 88 THR A CA 1
ATOM 660 C C . THR A 1 88 ? -8.665 -3.434 12.609 1.00 84.06 88 THR A C 1
ATOM 662 O O . THR A 1 88 ? -8.301 -4.581 12.875 1.00 84.06 88 THR A O 1
ATOM 665 N N . ASN A 1 89 ? -9.826 -2.939 13.037 1.00 95.44 89 ASN A N 1
ATOM 666 C CA . ASN A 1 89 ? -10.880 -3.797 13.579 1.00 95.44 89 ASN A CA 1
ATOM 667 C C . ASN A 1 89 ? -11.363 -4.845 12.541 1.00 95.44 89 ASN A C 1
ATOM 669 O O . ASN A 1 89 ? -11.730 -5.952 12.930 1.00 95.44 89 ASN A O 1
ATOM 673 N N . ALA A 1 90 ? -11.339 -4.515 11.235 1.00 91.44 90 ALA A N 1
ATOM 674 C CA . ALA A 1 90 ? -11.622 -5.421 10.109 1.00 91.44 90 ALA A CA 1
ATOM 675 C C . ALA A 1 90 ? -11.203 -4.904 8.696 1.00 91.44 90 ALA A C 1
ATOM 677 O O . ALA A 1 90 ? -11.310 -3.697 8.452 1.00 91.44 90 ALA A O 1
ATOM 678 N N . SER A 1 91 ? -10.732 -5.799 7.798 1.00 88.81 91 SER A N 1
ATOM 679 C CA . SER A 1 91 ? -10.044 -5.516 6.506 1.00 88.81 91 SER A CA 1
ATOM 680 C C . SER A 1 91 ? -9.661 -6.782 5.665 1.00 88.81 91 SER A C 1
ATOM 682 O O . SER A 1 91 ? -10.328 -7.808 5.743 1.00 88.81 91 SER A O 1
ATOM 684 N N . GLU A 1 92 ? -8.544 -6.689 4.913 1.00 83.62 92 GLU A N 1
ATOM 685 C CA . GLU A 1 92 ? -7.556 -7.721 4.483 1.00 83.62 92 GLU A CA 1
ATOM 686 C C . GLU A 1 92 ? -7.796 -8.592 3.216 1.00 83.62 92 GLU A C 1
ATOM 688 O O . GLU A 1 92 ? -8.938 -8.989 2.986 1.00 83.62 92 GLU A O 1
ATOM 693 N N . ILE A 1 93 ? -6.715 -8.801 2.401 1.00 89.62 93 ILE A N 1
ATOM 694 C CA . ILE A 1 93 ? -6.510 -9.696 1.203 1.00 89.62 93 ILE A CA 1
ATOM 695 C C . ILE A 1 93 ? -4.939 -9.974 0.961 1.00 89.62 93 ILE A C 1
ATOM 697 O O . ILE A 1 93 ? -4.167 -9.539 1.810 1.00 89.62 93 ILE A O 1
ATOM 701 N N . ASN A 1 94 ? -4.370 -10.526 -0.172 1.00 81.81 94 ASN A N 1
ATOM 702 C CA . ASN A 1 94 ? -2.962 -10.220 -0.724 1.00 81.81 94 ASN A CA 1
ATOM 703 C C . ASN A 1 94 ? -2.741 -10.033 -2.301 1.00 81.81 94 ASN A C 1
ATOM 705 O O . ASN A 1 94 ? -3.117 -10.978 -2.984 1.00 81.81 94 ASN A O 1
ATOM 709 N N . LEU A 1 95 ? -2.223 -8.870 -2.862 1.00 91.56 95 LEU A N 1
ATOM 710 C CA . LEU A 1 95 ? -2.006 -8.247 -4.259 1.00 91.56 95 LEU A CA 1
ATOM 711 C C . LEU A 1 95 ? -0.452 -8.016 -4.407 1.00 91.56 95 LEU A C 1
ATOM 713 O O . LEU A 1 95 ? 0.097 -7.254 -3.633 1.00 91.56 95 LEU A O 1
ATOM 717 N N . ARG A 1 96 ? 0.258 -8.609 -5.386 1.00 89.69 96 ARG A N 1
ATOM 718 C CA . ARG A 1 96 ? 1.676 -8.435 -5.826 1.00 89.69 96 ARG A CA 1
ATOM 719 C C . ARG A 1 96 ? 1.916 -9.190 -7.146 1.00 89.69 96 ARG A C 1
ATOM 721 O O . ARG A 1 96 ? 1.470 -10.324 -7.266 1.00 89.69 96 ARG A O 1
ATOM 728 N N . GLN A 1 97 ? 2.552 -8.616 -8.161 1.00 87.12 97 GLN A N 1
ATOM 729 C CA . GLN A 1 97 ? 2.408 -9.127 -9.539 1.00 87.12 97 GLN A CA 1
ATOM 730 C C . GLN A 1 97 ? 3.733 -8.962 -10.313 1.00 87.12 97 GLN A C 1
ATOM 732 O O . GLN A 1 97 ? 4.312 -7.883 -10.231 1.00 87.12 97 GLN A O 1
ATOM 737 N N . ASN A 1 98 ? 4.268 -10.026 -10.950 1.00 83.19 98 ASN A N 1
ATOM 738 C CA . ASN A 1 98 ? 5.702 -10.126 -11.310 1.00 83.19 98 ASN A CA 1
ATOM 739 C C . ASN A 1 98 ? 6.028 -10.671 -12.730 1.00 83.19 98 ASN A C 1
ATOM 741 O O . ASN A 1 98 ? 6.043 -11.886 -12.958 1.00 83.19 98 ASN A O 1
ATOM 745 N N . GLY A 1 99 ? 6.405 -9.773 -13.648 1.00 87.19 99 GLY A N 1
ATOM 746 C CA . GLY A 1 99 ? 6.880 -10.037 -15.018 1.00 87.19 99 GLY A CA 1
ATOM 747 C C . GLY A 1 99 ? 6.304 -9.023 -16.016 1.00 87.19 99 GLY A C 1
ATOM 748 O O . GLY A 1 99 ? 5.989 -7.918 -15.606 1.00 87.19 99 GLY A O 1
ATOM 749 N N . ASN A 1 100 ? 6.176 -9.299 -17.318 1.00 73.00 100 ASN A N 1
ATOM 750 C CA . ASN A 1 100 ? 5.534 -8.311 -18.212 1.00 73.00 100 ASN A CA 1
ATOM 751 C C . ASN A 1 100 ? 4.024 -8.244 -17.955 1.00 73.00 100 ASN A C 1
ATOM 753 O O . ASN A 1 100 ? 3.398 -9.283 -17.777 1.00 73.00 100 ASN A O 1
ATOM 757 N N . GLU A 1 101 ? 3.444 -7.044 -18.012 1.00 65.62 101 GLU A N 1
ATOM 758 C CA . GLU A 1 101 ? 2.044 -6.767 -17.661 1.00 65.62 101 GLU A CA 1
ATOM 759 C C . GLU A 1 101 ? 1.677 -7.162 -16.219 1.00 65.62 101 GLU A C 1
ATOM 761 O O . GLU A 1 101 ? 1.640 -8.333 -15.833 1.00 65.62 101 GLU A O 1
ATOM 766 N N . ASN A 1 102 ? 1.361 -6.156 -15.407 1.00 75.69 102 ASN A N 1
ATOM 767 C CA . ASN A 1 102 ? 1.020 -6.333 -14.001 1.00 75.69 102 ASN A CA 1
ATOM 768 C C . ASN A 1 102 ? -0.116 -5.373 -13.649 1.00 75.69 102 ASN A C 1
ATOM 770 O O . ASN A 1 102 ? -0.146 -4.265 -14.177 1.00 75.69 102 ASN A O 1
ATOM 774 N N . PHE A 1 103 ? -0.999 -5.770 -12.738 1.00 80.50 103 PHE A N 1
ATOM 775 C CA . PHE A 1 103 ? -2.083 -4.985 -12.126 1.00 80.50 103 PHE A CA 1
ATOM 776 C C . PHE A 1 103 ? -1.947 -4.880 -10.566 1.00 80.50 103 PHE A C 1
ATOM 778 O O . PHE A 1 103 ? -0.982 -5.425 -10.043 1.00 80.50 103 PHE A O 1
ATOM 785 N N . ALA A 1 104 ? -2.795 -4.109 -9.833 1.00 80.12 104 ALA A N 1
ATOM 786 C CA . ALA A 1 104 ? -3.160 -4.121 -8.395 1.00 80.12 104 ALA A CA 1
ATOM 787 C C . ALA A 1 104 ? -3.757 -2.784 -7.770 1.00 80.12 104 ALA A C 1
ATOM 789 O O . ALA A 1 104 ? -3.896 -1.778 -8.452 1.00 80.12 104 ALA A O 1
ATOM 790 N N . ASN A 1 105 ? -4.138 -2.753 -6.464 1.00 74.75 105 ASN A N 1
ATOM 791 C CA . ASN A 1 105 ? -4.445 -1.566 -5.590 1.00 74.75 105 ASN A CA 1
ATOM 792 C C . ASN A 1 105 ? -3.909 -1.721 -4.129 1.00 74.75 105 ASN A C 1
ATOM 794 O O . ASN A 1 105 ? -4.178 -2.821 -3.724 1.00 74.75 105 ASN A O 1
ATOM 798 N N . LEU A 1 106 ? -3.226 -0.764 -3.410 1.00 78.50 106 LEU A N 1
ATOM 799 C CA . LEU A 1 106 ? -2.636 -0.655 -1.987 1.00 78.50 106 LEU A CA 1
ATOM 800 C C . LEU A 1 106 ? -3.660 0.110 -1.082 1.00 78.50 106 LEU A C 1
ATOM 802 O O . LEU A 1 106 ? -4.092 1.195 -1.444 1.00 78.50 106 LEU A O 1
ATOM 806 N N . GLN A 1 107 ? -4.060 -0.415 0.085 1.00 63.88 107 GLN A N 1
ATOM 807 C CA . GLN A 1 107 ? -5.046 0.138 1.029 1.00 63.88 107 GLN A CA 1
ATOM 808 C C . GLN A 1 107 ? -5.044 -0.486 2.456 1.00 63.88 107 GLN A C 1
ATOM 810 O O . GLN A 1 107 ? -5.521 -1.606 2.693 1.00 63.88 107 GLN A O 1
ATOM 815 N N . TYR A 1 108 ? -4.659 0.330 3.445 1.00 71.94 108 TYR A N 1
ATOM 816 C CA . TYR A 1 108 ? -4.293 -0.060 4.808 1.00 71.94 108 TYR A CA 1
ATOM 817 C C . TYR A 1 108 ? -4.784 0.797 5.989 1.00 71.94 108 TYR A C 1
ATOM 819 O O . TYR A 1 108 ? -5.089 1.989 5.891 1.00 71.94 108 TYR A O 1
ATOM 827 N N . ARG A 1 109 ? -4.615 0.160 7.157 1.00 84.00 109 ARG A N 1
ATOM 828 C CA . ARG A 1 109 ? -4.236 0.686 8.476 1.00 84.00 109 ARG A CA 1
ATOM 829 C C . ARG A 1 109 ? -5.041 1.869 8.975 1.00 84.00 109 ARG A C 1
ATOM 831 O O . ARG A 1 109 ? -4.606 3.015 8.874 1.00 84.00 109 ARG A O 1
ATOM 838 N N . ALA A 1 110 ? -6.122 1.534 9.664 1.00 88.12 110 ALA A N 1
ATOM 839 C CA . ALA A 1 110 ? -7.154 2.461 10.088 1.00 88.12 110 ALA A CA 1
ATOM 840 C C . ALA A 1 110 ? -7.950 1.925 11.288 1.00 88.12 110 ALA A C 1
ATOM 842 O O . ALA A 1 110 ? -7.599 0.901 11.874 1.00 88.12 110 ALA A O 1
ATOM 843 N N . LYS A 1 111 ? -9.080 2.571 11.598 1.00 95.19 111 LYS A N 1
ATOM 844 C CA . LYS A 1 111 ? -10.193 1.905 12.294 1.00 95.19 111 LYS A CA 1
ATOM 845 C C . LYS A 1 111 ? -10.628 0.662 11.495 1.00 95.19 111 LYS A C 1
ATOM 847 O O . LYS A 1 111 ? -10.824 -0.414 12.061 1.00 95.19 111 LYS A O 1
ATOM 852 N N . THR A 1 112 ? -10.682 0.810 10.173 1.00 93.50 112 THR A N 1
ATOM 853 C CA . THR A 1 112 ? -11.159 -0.136 9.141 1.00 93.50 112 THR A CA 1
ATOM 854 C C . THR A 1 112 ? -10.667 0.351 7.761 1.00 93.50 112 THR A C 1
ATOM 856 O O . THR A 1 112 ? -10.698 1.555 7.526 1.00 93.50 112 THR A O 1
ATOM 859 N N . ALA A 1 113 ? -10.210 -0.525 6.853 1.00 90.94 113 ALA A N 1
ATOM 860 C CA . ALA A 1 113 ? -9.429 -0.223 5.630 1.00 90.94 113 ALA A CA 1
ATOM 861 C C . ALA A 1 113 ? -9.456 -1.394 4.630 1.00 90.94 113 ALA A C 1
ATOM 863 O O . ALA A 1 113 ? -9.618 -2.532 5.076 1.00 90.94 113 ALA A O 1
ATOM 864 N N . TYR A 1 114 ? -9.332 -1.158 3.306 1.00 86.12 114 TYR A N 1
ATOM 865 C CA . TYR A 1 114 ? -9.755 -2.196 2.345 1.00 86.12 114 TYR A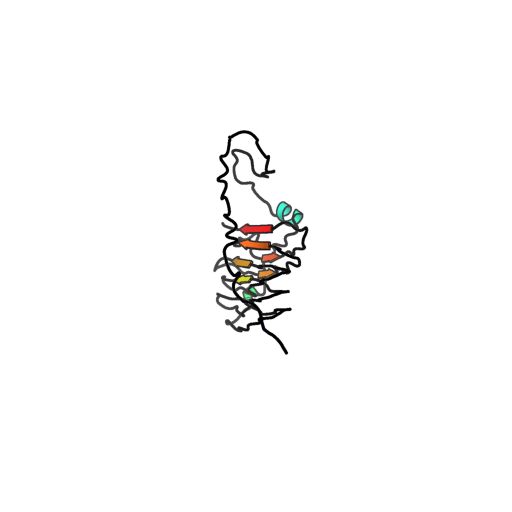 CA 1
ATOM 866 C C . TYR A 1 114 ? -9.305 -2.139 0.845 1.00 86.12 114 TYR A C 1
ATOM 868 O O . TYR A 1 114 ? -10.053 -1.628 0.021 1.00 86.12 114 TYR A O 1
ATOM 876 N N . THR A 1 115 ? -8.216 -2.841 0.465 1.00 84.31 115 THR A N 1
ATOM 877 C CA . THR A 1 115 ? -7.778 -3.408 -0.870 1.00 84.31 115 THR A CA 1
ATOM 878 C C . THR A 1 115 ? -6.370 -2.985 -1.388 1.00 84.31 115 THR A C 1
ATOM 880 O O . THR A 1 115 ? -6.292 -1.942 -2.020 1.00 84.31 115 THR A O 1
ATOM 883 N N . ASP A 1 116 ? -5.299 -3.779 -1.142 1.00 70.06 116 ASP A N 1
ATOM 884 C CA . ASP A 1 116 ? -3.846 -3.444 -1.032 1.00 70.06 116 ASP A CA 1
ATOM 885 C C . ASP A 1 116 ? -2.723 -4.078 -2.025 1.00 70.06 116 ASP A C 1
ATOM 887 O O . ASP A 1 116 ? -3.075 -5.112 -2.539 1.00 70.06 116 ASP A O 1
ATOM 891 N N . ILE A 1 117 ? -1.494 -3.555 -2.412 1.00 91.00 117 ILE A N 1
ATOM 892 C CA . ILE A 1 117 ? -0.783 -3.635 -3.791 1.00 91.00 117 ILE A CA 1
ATOM 893 C C . ILE A 1 117 ? 0.564 -4.378 -4.007 1.00 91.00 117 ILE A C 1
ATOM 895 O O . ILE A 1 117 ? 1.376 -4.464 -3.093 1.00 91.00 117 ILE A O 1
ATOM 899 N N . GLU A 1 118 ? 0.868 -4.673 -5.303 1.00 84.12 118 GLU A N 1
ATOM 900 C CA . GLU A 1 118 ? 2.163 -4.445 -6.037 1.00 84.12 118 GLU A CA 1
ATOM 901 C C . GLU A 1 118 ? 2.067 -4.831 -7.546 1.00 84.12 118 GLU A C 1
ATOM 903 O O . GLU A 1 118 ? 1.595 -5.926 -7.837 1.00 84.12 118 GLU A O 1
ATOM 908 N N . GLN A 1 119 ? 2.511 -3.989 -8.507 1.00 82.81 119 GLN A N 1
ATOM 909 C CA . GLN A 1 119 ? 2.607 -4.332 -9.953 1.00 82.81 119 GLN A CA 1
ATOM 910 C C . GLN A 1 119 ? 4.054 -4.139 -10.479 1.00 82.81 119 GLN A C 1
ATOM 912 O O . GLN A 1 119 ? 4.563 -3.022 -10.390 1.00 82.81 119 GLN A O 1
ATOM 917 N N . ASN A 1 120 ? 4.726 -5.187 -11.000 1.00 75.50 120 ASN A N 1
ATOM 918 C CA . ASN A 1 120 ? 6.176 -5.164 -11.286 1.00 75.50 120 ASN A CA 1
ATOM 919 C C . ASN A 1 120 ? 6.675 -5.824 -12.610 1.00 75.50 120 ASN A C 1
ATOM 921 O O . ASN A 1 120 ? 6.802 -7.043 -12.715 1.00 75.50 120 ASN A O 1
ATOM 925 N N . GLY A 1 121 ? 7.086 -4.983 -13.565 1.00 80.69 121 GLY A N 1
ATOM 926 C CA . GLY A 1 121 ? 7.726 -5.253 -14.857 1.00 80.69 121 GLY A CA 1
ATOM 927 C C . GLY A 1 121 ? 7.459 -4.101 -15.835 1.00 80.69 121 GLY A C 1
ATOM 928 O O . GLY A 1 121 ? 7.561 -2.940 -15.439 1.00 80.69 121 GLY A O 1
ATOM 929 N N . ASN A 1 122 ? 7.101 -4.384 -17.093 1.00 61.75 122 ASN A N 1
ATOM 930 C CA . ASN A 1 122 ? 6.547 -3.345 -17.971 1.00 61.75 122 ASN A CA 1
ATOM 931 C C . ASN A 1 122 ? 5.037 -3.149 -17.728 1.00 61.75 122 ASN A C 1
ATOM 933 O O . ASN A 1 122 ? 4.348 -4.027 -17.204 1.00 61.75 122 ASN A O 1
ATOM 937 N N . ARG A 1 123 ? 4.532 -1.963 -18.093 1.00 60.81 123 ARG A N 1
ATOM 938 C CA . ARG A 1 123 ? 3.178 -1.476 -17.734 1.00 60.81 123 ARG A CA 1
ATOM 939 C C . ARG A 1 123 ? 2.955 -1.427 -16.214 1.00 60.81 123 ARG A C 1
ATOM 941 O O . ARG A 1 123 ? 2.075 -2.087 -15.670 1.00 60.81 123 ARG A O 1
ATOM 948 N N . ASN A 1 124 ? 3.820 -0.665 -15.547 1.00 75.62 124 ASN A N 1
ATOM 949 C CA . ASN A 1 124 ? 4.041 -0.723 -14.103 1.00 75.62 124 ASN A CA 1
ATOM 950 C C . ASN A 1 124 ? 3.215 0.260 -13.274 1.00 75.62 124 ASN A C 1
ATOM 952 O O . ASN A 1 124 ? 2.639 1.199 -13.821 1.00 75.62 124 ASN A O 1
ATOM 956 N N . THR A 1 125 ? 3.124 0.013 -11.959 1.00 81.56 125 THR A N 1
ATOM 957 C CA . THR A 1 125 ? 2.247 0.745 -11.019 1.00 81.56 125 THR A CA 1
ATOM 958 C C . THR A 1 125 ? 2.477 0.318 -9.558 1.00 81.56 125 THR A C 1
ATOM 960 O O . THR A 1 125 ? 2.856 -0.820 -9.298 1.00 81.56 125 THR A O 1
ATOM 963 N N . VAL A 1 126 ? 2.150 1.171 -8.579 1.00 82.75 126 VAL A N 1
ATOM 964 C CA . VAL A 1 126 ? 2.063 0.841 -7.133 1.00 82.75 126 VAL A CA 1
ATOM 965 C C . VAL A 1 126 ? 0.955 1.705 -6.506 1.00 82.75 126 VAL A C 1
ATOM 967 O O . VAL A 1 126 ? 1.079 2.914 -6.598 1.00 82.75 126 VAL A O 1
ATOM 970 N N . PHE A 1 127 ? -0.131 1.167 -5.920 1.00 62.34 127 PHE A N 1
ATOM 971 C CA . PHE A 1 127 ? -1.410 1.901 -5.802 1.00 62.34 127 PHE A CA 1
ATOM 972 C C . PHE A 1 127 ? -1.935 2.202 -4.361 1.00 62.34 127 PHE A C 1
ATOM 974 O O . PHE A 1 127 ? -3.027 1.812 -4.022 1.00 62.34 127 PHE A O 1
ATOM 981 N N . ASP A 1 128 ? -1.163 2.926 -3.510 1.00 71.38 128 ASP A N 1
ATOM 982 C CA . ASP A 1 128 ? -1.311 3.114 -2.023 1.00 71.38 128 ASP A CA 1
ATOM 983 C C . ASP A 1 128 ? -2.382 3.956 -1.290 1.00 71.38 128 ASP A C 1
ATOM 985 O O . ASP A 1 128 ? -2.644 5.113 -1.585 1.00 71.38 128 ASP A O 1
ATOM 989 N N . LEU A 1 129 ? -2.865 3.399 -0.169 1.00 62.84 129 LEU A N 1
ATOM 990 C CA . LEU A 1 129 ? -3.574 4.025 0.940 1.00 62.84 129 LEU A CA 1
ATOM 991 C C . LEU A 1 129 ? -2.969 3.609 2.275 1.00 62.84 129 LEU A C 1
ATOM 993 O O . LEU A 1 129 ? -3.048 2.461 2.688 1.00 62.84 129 LEU A O 1
ATOM 997 N N . VAL A 1 130 ? -2.598 4.618 3.055 1.00 69.75 130 VAL A N 1
ATOM 998 C CA . VAL A 1 130 ? -2.436 4.518 4.508 1.00 69.75 130 VAL A CA 1
ATOM 999 C C . VAL A 1 130 ? -3.298 5.581 5.172 1.00 69.75 130 VAL A C 1
ATOM 1001 O O . VAL A 1 130 ? -3.264 6.740 4.757 1.00 69.75 130 VAL A O 1
ATOM 1004 N N . ASN A 1 131 ? -4.063 5.238 6.215 1.00 62.53 131 ASN A N 1
ATOM 1005 C CA . ASN A 1 131 ? -4.949 6.220 6.837 1.00 62.53 131 ASN A CA 1
ATOM 1006 C C . ASN A 1 131 ? -5.315 5.937 8.303 1.00 62.53 131 ASN A C 1
ATOM 1008 O O . ASN A 1 131 ? -6.267 5.227 8.584 1.00 62.53 131 ASN A O 1
ATOM 1012 N N . ARG A 1 132 ? -4.612 6.631 9.212 1.00 88.50 132 ARG A N 1
ATOM 1013 C CA . ARG A 1 132 ? -5.053 7.060 10.561 1.00 88.50 132 ARG A CA 1
ATOM 1014 C C . ARG A 1 132 ? -5.964 6.053 11.312 1.00 88.50 132 ARG A C 1
ATOM 1016 O O . ARG A 1 132 ? -7.158 6.002 11.041 1.00 88.50 132 ARG A O 1
ATOM 1023 N N . PRO A 1 133 ? -5.491 5.389 12.389 1.00 84.75 133 PRO A N 1
ATOM 1024 C CA . PRO A 1 133 ? -6.258 4.408 13.188 1.00 84.75 133 PRO A CA 1
ATOM 1025 C C . PRO A 1 133 ? -7.630 4.817 13.773 1.00 84.75 133 PRO A C 1
ATOM 1027 O O . PRO A 1 133 ? -8.258 4.004 14.439 1.00 84.75 133 PRO A O 1
ATOM 1030 N N . GLN A 1 134 ? -8.078 6.059 13.575 1.00 91.44 134 GLN A N 1
ATOM 1031 C CA . GLN A 1 134 ? -9.373 6.594 14.016 1.00 91.44 134 GLN A CA 1
ATOM 1032 C C . GLN A 1 134 ? -10.269 7.053 12.850 1.00 91.44 134 GLN A C 1
ATOM 1034 O O . GLN A 1 134 ? -11.412 7.444 13.076 1.00 91.44 134 GLN A O 1
ATOM 1039 N N . LEU A 1 135 ? -9.758 7.048 11.614 1.00 90.12 135 LEU A N 1
ATOM 1040 C CA . LEU A 1 135 ? -10.514 7.395 10.414 1.00 90.12 135 LEU A CA 1
ATOM 1041 C C . LEU A 1 135 ? -10.981 6.138 9.676 1.00 90.12 135 LEU A C 1
ATOM 1043 O O . LEU A 1 135 ? -10.507 5.028 9.912 1.00 90.12 135 LEU A O 1
ATOM 1047 N N . ASP A 1 136 ? -11.926 6.387 8.777 1.00 94.38 136 ASP A N 1
ATOM 1048 C CA . ASP A 1 136 ? -12.623 5.450 7.905 1.00 94.38 136 ASP A CA 1
ATOM 1049 C C . ASP A 1 136 ? -12.194 5.730 6.449 1.00 94.38 136 ASP A C 1
ATOM 1051 O O . ASP A 1 136 ? -12.101 6.900 6.057 1.00 94.38 136 ASP A O 1
ATOM 1055 N N . VAL A 1 137 ? -11.767 4.688 5.714 1.00 94.12 137 VAL A N 1
ATOM 1056 C CA . VAL A 1 137 ? -10.690 4.812 4.710 1.00 94.12 137 VAL A CA 1
ATOM 1057 C C . VAL A 1 137 ? -10.840 3.913 3.469 1.00 94.12 137 VAL A C 1
ATOM 1059 O O . VAL A 1 137 ? -10.900 2.688 3.569 1.00 94.12 137 VAL A O 1
ATOM 1062 N N . SER A 1 138 ? -10.785 4.501 2.274 1.00 93.88 138 SER A N 1
ATOM 1063 C CA . SER A 1 138 ? -10.621 3.747 1.019 1.00 93.88 138 SER A CA 1
ATOM 1064 C C . SER A 1 138 ? -9.773 4.502 0.016 1.00 93.88 138 SER A C 1
ATOM 1066 O O . SER A 1 138 ? -9.675 5.723 0.083 1.00 93.88 138 SER A O 1
ATOM 1068 N N . LEU A 1 139 ? -9.177 3.811 -0.937 1.00 93.62 139 LEU A N 1
ATOM 1069 C CA . LEU A 1 139 ? -8.732 4.442 -2.161 1.00 93.62 139 LEU A CA 1
ATOM 1070 C C . LEU A 1 139 ? -8.699 3.458 -3.305 1.00 93.62 139 LEU A C 1
ATOM 1072 O O . LEU A 1 139 ? -8.213 2.343 -3.195 1.00 93.62 139 LEU A O 1
ATOM 1076 N N . GLU A 1 140 ? -9.137 3.929 -4.451 1.00 90.06 140 GLU A N 1
ATOM 1077 C CA . GLU A 1 140 ? -8.892 3.234 -5.692 1.00 90.06 140 GLU A CA 1
ATOM 1078 C C . GLU A 1 140 ? -7.771 3.982 -6.445 1.00 90.06 140 GLU A C 1
ATOM 1080 O O . GLU A 1 140 ? -8.022 5.032 -7.040 1.00 90.06 140 GLU A O 1
ATOM 1085 N N . LEU A 1 141 ? -6.542 3.430 -6.364 1.00 89.19 141 LEU A N 1
ATOM 1086 C CA . LEU A 1 141 ? -5.319 3.614 -7.285 1.00 89.19 141 LEU A CA 1
ATOM 1087 C C . LEU A 1 141 ? -4.733 1.931 -9.731 1.00 89.19 141 LEU A C 1
ATOM 1089 O O . LEU A 1 141 ? -3.668 1.322 -10.026 1.00 89.19 141 LEU A O 1
ATOM 1093 N N . GLN A 1 142 ? -5.533 1.676 -10.836 1.00 87.88 142 GLN A N 1
ATOM 1094 C CA . GLN A 1 142 ? -5.059 1.432 -12.200 1.00 87.88 142 GLN A CA 1
ATOM 1095 C C . GLN A 1 142 ? -4.130 2.571 -12.672 1.00 87.88 142 GLN A C 1
ATOM 1097 O O . GLN A 1 142 ? -4.573 3.660 -13.058 1.00 87.88 142 GLN A O 1
ATOM 1102 N N . GLN A 1 143 ? -2.827 2.291 -12.703 1.00 82.81 143 GLN A N 1
ATOM 1103 C CA . GLN A 1 143 ? -1.881 2.969 -13.589 1.00 82.81 143 GLN A CA 1
ATOM 1104 C C . GLN A 1 143 ? -1.652 1.998 -14.768 1.00 82.81 143 GLN A C 1
ATOM 1106 O O . GLN A 1 143 ? -1.715 0.779 -14.611 1.00 82.81 143 GLN A O 1
ATOM 1111 N N . ASN A 1 144 ? -1.557 2.517 -15.992 1.00 71.38 144 ASN A N 1
ATOM 1112 C CA . ASN A 1 144 ? -1.565 1.713 -17.218 1.00 71.38 144 ASN A CA 1
ATOM 1113 C C . ASN A 1 144 ? -0.626 2.312 -18.271 1.00 71.38 144 ASN A C 1
ATOM 1115 O O . ASN A 1 144 ? -1.002 3.202 -19.036 1.00 71.38 144 ASN A O 1
ATOM 1119 N N . GLY A 1 145 ? 0.608 1.822 -18.320 1.00 66.56 145 GLY A N 1
ATOM 1120 C CA . GLY A 1 145 ? 1.625 2.309 -19.249 1.00 66.56 145 GLY A CA 1
ATOM 1121 C C . GLY A 1 145 ? 3.025 2.028 -18.730 1.00 66.56 145 GLY A C 1
ATOM 1122 O O . GLY A 1 145 ? 3.212 1.739 -17.548 1.00 66.56 145 GLY A O 1
ATOM 1123 N N . ASP A 1 146 ? 4.010 2.024 -19.620 1.00 73.69 146 ASP A N 1
ATOM 1124 C CA . ASP A 1 146 ? 5.350 1.627 -19.207 1.00 73.69 146 ASP A CA 1
ATOM 1125 C C . ASP A 1 146 ? 5.960 2.664 -18.250 1.00 73.69 146 ASP A C 1
ATOM 1127 O O . ASP A 1 146 ? 5.982 3.854 -18.559 1.00 73.69 146 ASP A O 1
ATOM 1131 N N . GLY A 1 147 ? 6.384 2.215 -17.065 1.00 71.06 147 GLY A N 1
ATOM 1132 C CA . GLY A 1 147 ? 6.941 3.073 -16.012 1.00 71.06 147 GLY A CA 1
ATOM 1133 C C . GLY A 1 147 ? 5.984 4.017 -15.254 1.00 71.06 147 GLY A C 1
ATOM 1134 O O . GLY A 1 147 ? 6.453 5.064 -14.812 1.00 71.06 147 GLY A O 1
ATOM 1135 N N . LEU A 1 148 ? 4.686 3.713 -15.075 1.00 80.44 148 LEU A N 1
ATOM 1136 C CA . LEU A 1 148 ? 3.786 4.644 -14.358 1.00 80.44 148 LEU A CA 1
ATOM 1137 C C . LEU A 1 148 ? 3.961 4.632 -12.826 1.00 80.44 148 LEU A C 1
ATOM 1139 O O . LEU A 1 148 ? 4.532 3.701 -12.247 1.00 80.44 148 LEU A O 1
ATOM 1143 N N . ASN A 1 149 ? 3.495 5.711 -12.175 1.00 84.94 149 ASN A N 1
ATOM 1144 C CA . ASN A 1 149 ? 3.687 5.937 -10.742 1.00 84.94 149 ASN A CA 1
ATOM 1145 C C . ASN A 1 149 ? 2.709 6.961 -10.093 1.00 84.94 149 ASN A C 1
ATOM 1147 O O . ASN A 1 149 ? 2.986 8.155 -10.019 1.00 84.94 149 ASN A O 1
ATOM 1151 N N . PHE A 1 150 ? 1.551 6.538 -9.593 1.00 89.69 150 PHE A N 1
ATOM 1152 C CA . PHE A 1 150 ? 0.709 7.273 -8.626 1.00 89.69 150 PHE A CA 1
ATOM 1153 C C . PHE A 1 150 ? 1.073 6.708 -7.252 1.00 89.69 150 PHE A C 1
ATOM 1155 O O . PHE A 1 150 ? 1.472 5.555 -7.127 1.00 89.69 150 PHE A O 1
ATOM 1162 N N . GLN A 1 151 ? 1.017 7.536 -6.221 1.00 91.81 151 GLN A N 1
ATOM 1163 C CA . GLN A 1 151 ? 1.144 7.138 -4.823 1.00 91.81 151 GLN A CA 1
ATOM 1164 C C . GLN A 1 151 ? 0.129 7.949 -4.005 1.00 91.81 151 GLN A C 1
ATOM 1166 O O . GLN A 1 151 ? -0.053 9.139 -4.273 1.00 91.81 151 GLN A O 1
ATOM 1171 N N . ARG A 1 152 ? -0.481 7.381 -2.961 1.00 90.00 152 ARG A N 1
ATOM 1172 C CA . ARG A 1 152 ? -0.999 8.189 -1.849 1.00 90.00 152 ARG A CA 1
ATOM 1173 C C . ARG A 1 152 ? -0.232 7.838 -0.588 1.00 90.00 152 ARG A C 1
ATOM 1175 O O . ARG A 1 152 ? 0.044 6.688 -0.298 1.00 90.00 152 ARG A O 1
ATOM 1182 N N . ILE A 1 153 ? 0.094 8.877 0.164 1.00 86.62 153 ILE A N 1
ATOM 1183 C CA . ILE A 1 153 ? 0.940 8.840 1.341 1.00 86.62 153 ILE A CA 1
ATOM 1184 C C . ILE A 1 153 ? 0.162 9.518 2.463 1.00 86.62 153 ILE A C 1
ATOM 1186 O O . ILE A 1 153 ? 0.160 10.746 2.617 1.00 86.62 153 ILE A O 1
ATOM 1190 N N . GLY A 1 154 ? -0.527 8.699 3.251 1.00 89.06 154 GLY A N 1
ATOM 1191 C CA . GLY A 1 154 ? -1.393 9.189 4.311 1.00 89.06 154 GLY A CA 1
ATOM 1192 C C . GLY A 1 154 ? -2.740 9.721 3.814 1.00 89.06 154 GLY A C 1
ATOM 1193 O O . GLY A 1 154 ? -3.130 9.588 2.658 1.00 89.06 154 GLY A O 1
ATOM 1194 N N . ALA A 1 155 ? -3.461 10.323 4.751 1.00 87.44 155 ALA A N 1
ATOM 1195 C CA . ALA A 1 155 ? -4.849 10.715 4.620 1.00 87.44 155 ALA A CA 1
ATOM 1196 C C . ALA A 1 155 ? -5.250 11.555 5.837 1.00 87.44 155 ALA A C 1
ATOM 1198 O O . ALA A 1 155 ? -5.094 11.110 6.973 1.00 87.44 155 ALA A O 1
ATOM 1199 N N . ASN A 1 156 ? -5.783 12.750 5.626 1.00 88.81 156 ASN A N 1
ATOM 1200 C CA . ASN A 1 156 ? -6.404 13.556 6.678 1.00 88.81 156 ASN A CA 1
ATOM 1201 C C . ASN A 1 156 ? -7.928 13.607 6.424 1.00 88.81 156 ASN A C 1
ATOM 1203 O O . ASN A 1 156 ? -8.457 12.816 5.646 1.00 88.81 156 ASN A O 1
ATOM 1207 N N . ASN A 1 157 ? -8.676 14.512 7.062 1.00 87.38 157 ASN A N 1
ATOM 1208 C CA . ASN A 1 157 ? -10.124 14.601 6.813 1.00 87.38 157 ASN A CA 1
ATOM 1209 C C . ASN A 1 157 ? -10.501 15.004 5.375 1.00 87.38 157 ASN A C 1
ATOM 1211 O O . ASN A 1 157 ? -11.615 14.692 4.963 1.00 87.38 157 ASN A O 1
ATOM 1215 N N . LEU A 1 158 ? -9.587 15.647 4.643 1.00 85.88 158 LEU A N 1
ATOM 1216 C CA . LEU A 1 158 ? -9.726 16.068 3.249 1.00 85.88 158 LEU A CA 1
ATOM 1217 C C . LEU A 1 158 ? -9.271 14.985 2.261 1.00 85.88 158 LEU A C 1
ATOM 1219 O O . LEU A 1 158 ? -9.465 15.149 1.074 1.00 85.88 158 LEU A O 1
ATOM 1223 N N . THR A 1 159 ? -8.648 13.898 2.712 1.00 89.88 159 THR A N 1
ATOM 1224 C CA . THR A 1 159 ? -8.013 12.904 1.825 1.00 89.88 159 THR A CA 1
ATOM 1225 C C . THR A 1 159 ? -8.083 11.490 2.389 1.00 89.88 159 THR A C 1
ATOM 1227 O O . THR A 1 159 ? -7.244 10.648 2.077 1.00 89.88 159 THR A O 1
ATOM 1230 N N . LYS A 1 160 ? -9.062 11.217 3.259 1.00 91.12 160 LYS A N 1
ATOM 1231 C CA . LYS A 1 160 ? -9.273 9.905 3.890 1.00 91.12 160 LYS A CA 1
ATOM 1232 C C . LYS A 1 160 ? -9.837 8.857 2.956 1.00 91.12 160 LYS A C 1
ATOM 1234 O O . LYS A 1 160 ? -9.362 7.716 2.986 1.00 91.12 160 LYS A O 1
ATOM 1239 N N . SER A 1 161 ? -10.684 9.285 2.033 1.00 90.00 161 SER A N 1
ATOM 1240 C CA . SER A 1 161 ? -10.793 8.607 0.749 1.00 90.00 161 SER A CA 1
ATOM 1241 C C . SER A 1 161 ? -10.072 9.407 -0.320 1.00 90.00 161 SER A C 1
ATOM 1243 O O . SER A 1 161 ? -9.996 10.628 -0.211 1.00 90.00 161 SER A O 1
ATOM 1245 N N . LEU A 1 162 ? -9.494 8.712 -1.295 1.00 90.62 162 LEU A N 1
ATOM 1246 C CA . LEU A 1 162 ? -8.828 9.304 -2.454 1.00 90.62 162 LEU A CA 1
ATOM 1247 C C . LEU A 1 162 ? -8.974 8.373 -3.654 1.00 90.62 162 LEU A C 1
ATOM 1249 O O . LEU A 1 162 ? -9.048 7.159 -3.495 1.00 90.62 162 LEU A O 1
ATOM 1253 N N . LYS A 1 163 ? -9.023 8.929 -4.859 1.00 87.56 163 LYS A N 1
ATOM 1254 C CA . LYS A 1 163 ? -9.301 8.156 -6.072 1.00 87.56 163 LYS A CA 1
ATOM 1255 C C . LYS A 1 163 ? -8.801 8.914 -7.296 1.00 87.56 163 LYS A C 1
ATOM 1257 O O . LYS A 1 163 ? -9.227 10.049 -7.485 1.00 87.56 163 LYS A O 1
ATOM 1262 N N . PHE A 1 164 ? -7.923 8.314 -8.104 1.00 81.31 164 PHE A N 1
ATOM 1263 C CA . PHE A 1 164 ? -7.618 8.771 -9.475 1.00 81.31 164 PHE A CA 1
ATOM 1264 C C . PHE A 1 164 ? -7.041 7.618 -10.331 1.00 81.31 164 PHE A C 1
ATOM 1266 O O . PHE A 1 164 ? -7.176 6.463 -9.948 1.00 81.31 164 PHE A O 1
ATOM 1273 N N . ASN A 1 165 ? -6.470 7.889 -11.511 1.00 84.81 165 ASN A N 1
ATOM 1274 C CA . ASN A 1 165 ? -5.876 6.900 -12.435 1.00 84.81 165 ASN A CA 1
ATOM 1275 C C . ASN A 1 165 ? -4.683 7.497 -13.211 1.00 84.81 165 ASN A C 1
ATOM 1277 O O . ASN A 1 165 ? -4.563 8.717 -13.289 1.00 84.81 165 ASN A O 1
ATOM 1281 N N . GLN A 1 166 ? -3.841 6.678 -13.855 1.00 79.25 166 GLN A N 1
ATOM 1282 C CA . GLN A 1 166 ? -2.759 7.189 -14.720 1.00 79.25 166 GLN A CA 1
ATOM 1283 C C . GLN A 1 166 ? -2.588 6.449 -16.056 1.00 79.25 166 GLN A C 1
ATOM 1285 O O . GLN A 1 166 ? -2.781 5.235 -16.145 1.00 79.25 166 GLN A O 1
ATOM 1290 N N . GLY A 1 167 ? -2.128 7.200 -17.063 1.00 79.56 167 GLY A N 1
ATOM 1291 C CA . GLY A 1 167 ? -1.576 6.743 -18.344 1.00 79.56 167 GLY A CA 1
ATOM 1292 C C . GLY A 1 167 ? -0.159 7.302 -18.591 1.00 79.56 167 GLY A C 1
ATOM 1293 O O . GLY A 1 167 ? 0.332 8.114 -17.814 1.00 79.56 167 GLY A O 1
ATOM 1294 N N . ALA A 1 168 ? 0.491 6.923 -19.697 1.00 77.56 168 ALA A N 1
ATOM 1295 C CA . ALA A 1 168 ? 1.896 7.268 -20.004 1.00 77.56 168 ALA A CA 1
ATOM 1296 C C . ALA A 1 168 ? 2.219 8.765 -20.227 1.00 77.56 168 ALA A C 1
ATOM 1298 O O . ALA A 1 168 ? 3.382 9.128 -20.379 1.00 77.56 168 ALA A O 1
ATO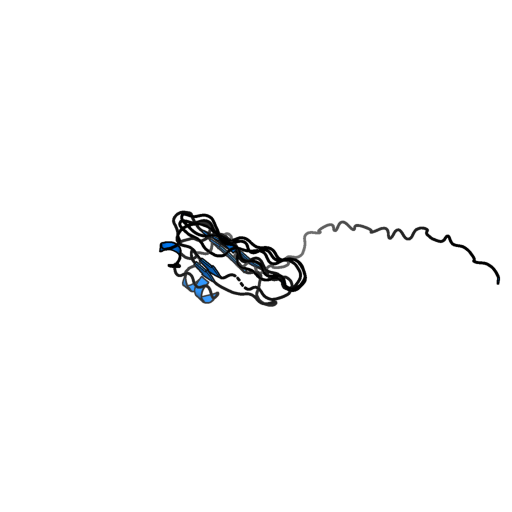M 1299 N N . SER A 1 169 ? 1.211 9.639 -20.246 1.00 73.56 169 SER A N 1
ATOM 1300 C CA . SER A 1 169 ? 1.379 11.104 -20.235 1.00 73.56 169 SER A CA 1
ATOM 1301 C C . SER A 1 169 ? 0.798 11.756 -18.976 1.00 73.56 169 SER A C 1
ATOM 1303 O O . SER A 1 169 ? 0.816 12.977 -18.847 1.00 73.56 169 SER A O 1
ATOM 1305 N N . THR A 1 170 ? 0.263 10.962 -18.045 1.00 73.12 170 THR A N 1
ATOM 1306 C CA . THR A 1 170 ? -0.105 11.442 -16.714 1.00 73.12 170 THR A CA 1
ATOM 1307 C C . THR A 1 170 ? 1.178 11.556 -15.893 1.00 73.12 170 THR A C 1
ATOM 1309 O O . THR A 1 170 ? 1.938 10.588 -15.845 1.00 73.12 170 THR A O 1
ATOM 1312 N N . PRO A 1 171 ? 1.451 12.698 -15.240 1.00 74.50 171 PRO A N 1
ATOM 1313 C CA . PRO A 1 171 ? 2.627 12.820 -14.392 1.00 74.50 171 PRO A CA 1
ATOM 1314 C C . PRO A 1 171 ? 2.554 11.835 -13.226 1.00 74.50 171 PRO A C 1
ATOM 1316 O O . PRO A 1 171 ? 1.465 11.503 -12.744 1.00 74.50 171 PRO A O 1
ATOM 1319 N N . THR A 1 172 ? 3.727 11.445 -12.727 1.00 80.62 172 THR A N 1
ATOM 1320 C CA . THR A 1 172 ? 3.883 10.827 -11.409 1.00 80.62 172 THR A CA 1
ATOM 1321 C C . THR A 1 172 ? 3.165 11.686 -10.370 1.00 80.62 172 THR A C 1
ATOM 1323 O O . THR A 1 172 ? 3.591 12.809 -10.104 1.00 80.62 172 THR A O 1
ATOM 1326 N N . LEU A 1 173 ? 2.050 11.203 -9.818 1.00 79.31 173 LEU A N 1
ATOM 1327 C CA . LEU A 1 173 ? 1.152 12.019 -9.001 1.00 79.31 173 LEU A CA 1
ATOM 1328 C C . LEU A 1 173 ? 1.038 11.411 -7.599 1.00 79.31 173 LEU A C 1
ATOM 1330 O O . LEU A 1 173 ? 0.719 10.239 -7.411 1.00 79.31 173 LEU A O 1
ATOM 1334 N N . ILE A 1 174 ? 1.397 12.218 -6.605 1.00 85.56 174 ILE A N 1
ATOM 1335 C CA . ILE A 1 174 ? 1.733 11.762 -5.256 1.00 85.56 174 ILE A CA 1
ATOM 1336 C C . ILE A 1 174 ? 0.883 12.549 -4.262 1.00 85.56 174 ILE A C 1
ATOM 1338 O O . ILE A 1 174 ? 1.218 13.682 -3.912 1.00 85.56 174 ILE A O 1
ATOM 1342 N N . VAL A 1 175 ? -0.215 11.965 -3.784 1.00 84.81 175 VAL A N 1
ATOM 1343 C CA . VAL A 1 175 ? -1.079 12.632 -2.797 1.00 84.81 175 VAL A CA 1
ATOM 1344 C C . VAL A 1 175 ? -0.464 12.477 -1.420 1.00 84.81 175 VAL A C 1
ATOM 1346 O O . VAL A 1 175 ? -0.453 11.386 -0.859 1.00 84.81 175 VAL A O 1
ATOM 1349 N N . ARG A 1 176 ? 0.061 13.564 -0.858 1.00 84.88 176 ARG A N 1
ATOM 1350 C CA . ARG A 1 176 ? 0.625 13.571 0.498 1.00 84.88 176 ARG A CA 1
ATOM 1351 C C . ARG A 1 176 ? -0.383 14.179 1.455 1.00 84.88 176 ARG A C 1
ATOM 1353 O O . ARG A 1 176 ? -1.009 15.191 1.153 1.00 84.88 176 ARG A O 1
ATOM 1360 N N . SER A 1 177 ? -0.594 13.543 2.601 1.00 83.62 177 SER A N 1
ATOM 1361 C CA . SER A 1 177 ? -1.628 13.961 3.552 1.00 83.62 177 SER A CA 1
ATOM 1362 C C . SER A 1 177 ? -1.237 13.618 4.981 1.00 83.62 177 SER A C 1
ATOM 1364 O O . SER A 1 177 ? -1.707 12.663 5.612 1.00 83.62 177 SER A O 1
ATOM 1366 N N . VAL A 1 178 ? -0.320 14.439 5.480 1.00 66.56 178 VAL A N 1
ATOM 1367 C CA . VAL A 1 178 ? 0.388 14.289 6.750 1.00 66.56 178 VAL A CA 1
ATOM 1368 C C . VAL A 1 178 ? 0.138 15.506 7.647 1.00 66.56 178 VAL A C 1
ATOM 1370 O O . VAL A 1 178 ? 0.963 16.403 7.761 1.00 66.56 178 VAL A O 1
ATOM 1373 N N . ASN A 1 179 ? -1.046 15.495 8.266 1.00 57.06 179 ASN A N 1
ATOM 1374 C CA . ASN A 1 179 ? -1.389 16.200 9.507 1.00 57.06 179 ASN A CA 1
ATOM 1375 C C . ASN A 1 179 ? -1.346 15.207 10.677 1.00 57.06 179 ASN A C 1
ATOM 1377 O O . ASN A 1 179 ? -2.055 14.175 10.548 1.00 57.06 179 ASN A O 1
#

Foldseek 3Di:
DDDDDDDDDPDDPPPPPPDDDDDDDPDDDPDDVPPPPDVDDPPPDDLVNVVVVPKDQDFDPVQVPAAAEDEWDFDEDAQFWTKWEDDANHEIYYEAGYEHDFDAADWYDANYIYIHYAGDDFQGEHHYDDEYNHGGAYEDEAEGGGPAAEEEAYGDSRPRYIYDYYYPPDDRHYHYDDD

Organism: NCBI:txid2479847